Protein AF-A0A8B3F6R6-F1 (afdb_monomer_lite)

Structure (mmCIF, N/CA/C/O backbone):
data_AF-A0A8B3F6R6-F1
#
_entry.id   AF-A0A8B3F6R6-F1
#
loop_
_atom_site.group_PDB
_atom_site.id
_atom_site.type_symbol
_atom_site.label_atom_id
_atom_site.label_alt_id
_atom_site.label_comp_id
_atom_site.label_asym_id
_atom_site.label_entity_id
_atom_site.label_seq_id
_atom_site.pdbx_PDB_ins_code
_atom_site.Cartn_x
_atom_site.Cartn_y
_atom_site.Cartn_z
_atom_site.occupancy
_atom_site.B_iso_or_equiv
_atom_site.auth_seq_id
_atom_site.auth_comp_id
_atom_site.auth_asym_id
_atom_site.auth_atom_id
_atom_site.pdbx_PDB_model_num
ATOM 1 N N . MET A 1 1 ? 13.751 -13.696 -13.422 1.00 36.56 1 MET A N 1
ATOM 2 C CA . MET A 1 1 ? 13.183 -12.419 -12.934 1.00 36.56 1 MET A CA 1
ATOM 3 C C . MET A 1 1 ? 12.396 -12.688 -11.658 1.00 36.56 1 MET A C 1
ATOM 5 O O . MET A 1 1 ? 11.459 -13.474 -11.697 1.00 36.56 1 MET A O 1
ATOM 9 N N . ARG A 1 2 ? 12.803 -12.119 -10.515 1.00 38.16 2 ARG A N 1
ATOM 10 C CA . ARG A 1 2 ? 12.012 -12.160 -9.271 1.00 38.16 2 ARG A CA 1
ATOM 11 C C . ARG A 1 2 ? 10.817 -11.220 -9.464 1.00 38.16 2 ARG A C 1
ATOM 13 O O . ARG A 1 2 ? 11.033 -10.063 -9.808 1.00 38.16 2 ARG A O 1
ATOM 20 N N . ASN A 1 3 ? 9.590 -11.709 -9.286 1.00 40.56 3 ASN A N 1
ATOM 21 C CA . ASN A 1 3 ? 8.369 -10.905 -9.400 1.00 40.56 3 ASN A CA 1
ATOM 22 C C . ASN A 1 3 ? 8.407 -9.741 -8.396 1.00 40.56 3 ASN A C 1
ATOM 24 O O . ASN A 1 3 ? 8.124 -9.922 -7.215 1.00 40.56 3 ASN A O 1
ATOM 28 N N . LEU A 1 4 ? 8.751 -8.543 -8.878 1.00 48.16 4 LEU A N 1
ATOM 29 C CA . LEU A 1 4 ? 8.855 -7.303 -8.093 1.00 48.16 4 LEU A CA 1
ATOM 30 C C . LEU A 1 4 ? 7.516 -6.859 -7.472 1.00 48.16 4 LEU A C 1
ATOM 32 O O . LEU A 1 4 ? 7.509 -6.007 -6.587 1.00 48.16 4 LEU A O 1
ATOM 36 N N . PHE A 1 5 ? 6.403 -7.452 -7.908 1.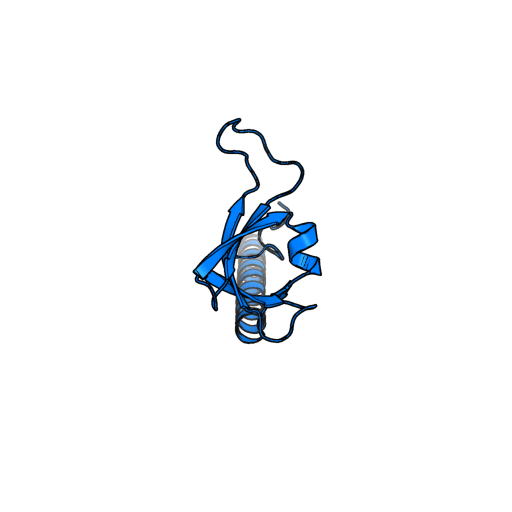00 49.06 5 PHE A N 1
ATOM 37 C CA . PHE A 1 5 ? 5.041 -7.080 -7.520 1.00 49.06 5 PHE A CA 1
ATOM 38 C C . PHE A 1 5 ? 4.477 -7.884 -6.343 1.00 49.06 5 PHE A C 1
ATOM 40 O O . PHE A 1 5 ? 3.555 -7.425 -5.674 1.00 49.06 5 PHE A O 1
ATOM 47 N N . LEU A 1 6 ? 5.031 -9.063 -6.044 1.00 53.00 6 LEU A N 1
ATOM 48 C CA . LEU A 1 6 ? 4.509 -9.915 -4.975 1.00 53.00 6 LEU A CA 1
ATOM 49 C C . LEU A 1 6 ? 4.916 -9.347 -3.608 1.00 53.00 6 LEU A C 1
ATOM 51 O O . LEU A 1 6 ? 6.051 -9.493 -3.159 1.00 53.00 6 LEU A O 1
ATOM 55 N N . GLY A 1 7 ? 3.972 -8.661 -2.959 1.00 66.94 7 GLY A N 1
ATOM 56 C CA . GLY A 1 7 ? 4.102 -8.179 -1.582 1.00 66.94 7 GLY A CA 1
ATOM 57 C C . GLY A 1 7 ? 4.420 -6.690 -1.418 1.00 66.94 7 GLY A C 1
ATOM 58 O O . GLY A 1 7 ? 4.559 -6.236 -0.282 1.00 66.94 7 GLY A O 1
ATOM 59 N N . ARG A 1 8 ? 4.538 -5.902 -2.493 1.00 82.56 8 ARG A N 1
ATOM 60 C CA . ARG A 1 8 ? 4.624 -4.431 -2.383 1.00 82.56 8 ARG A CA 1
ATOM 61 C C . ARG A 1 8 ? 3.221 -3.827 -2.302 1.00 82.56 8 ARG A C 1
ATOM 63 O O . ARG A 1 8 ? 2.353 -4.352 -2.994 1.00 82.56 8 ARG A O 1
ATOM 70 N N . PRO A 1 9 ? 2.981 -2.781 -1.495 1.00 89.88 9 PRO A N 1
ATOM 71 C CA . PRO A 1 9 ? 1.736 -2.023 -1.555 1.00 89.88 9 PRO A CA 1
ATOM 72 C C . PRO A 1 9 ? 1.487 -1.507 -2.975 1.00 89.88 9 PRO A C 1
ATOM 74 O O . PRO A 1 9 ? 2.425 -1.104 -3.667 1.00 89.88 9 PRO A O 1
ATOM 77 N N . LEU A 1 10 ? 0.239 -1.567 -3.418 1.00 89.75 10 LEU A N 1
ATOM 78 C CA . LEU A 1 10 ? -0.205 -1.119 -4.731 1.00 89.75 10 LEU A CA 1
ATOM 79 C C . LEU A 1 10 ? -1.057 0.135 -4.575 1.00 89.75 10 LEU A C 1
ATOM 81 O O . LEU A 1 10 ? -1.735 0.334 -3.571 1.00 89.75 10 LEU A O 1
ATOM 85 N N . ARG A 1 11 ? -1.035 0.987 -5.599 1.00 90.44 11 ARG A N 1
ATOM 86 C CA . ARG A 1 11 ? -1.865 2.189 -5.630 1.00 90.44 11 ARG A CA 1
ATOM 87 C C . ARG A 1 11 ? -3.351 1.828 -5.514 1.00 90.44 11 ARG A C 1
ATOM 89 O O . ARG A 1 11 ? -3.817 0.923 -6.203 1.00 90.44 11 ARG A O 1
ATOM 96 N N . GLY A 1 12 ? -4.078 2.575 -4.687 1.00 90.31 12 GLY A N 1
ATOM 97 C CA . GLY A 1 12 ? -5.504 2.393 -4.418 1.00 90.31 12 GLY A CA 1
ATOM 98 C C . GLY A 1 12 ? -5.818 1.279 -3.416 1.00 90.31 12 GLY A C 1
ATOM 99 O O . GLY A 1 12 ? -6.991 1.034 -3.128 1.00 90.31 12 GLY A O 1
ATOM 100 N N . GLU A 1 13 ? -4.804 0.587 -2.887 1.00 93.50 13 GLU A N 1
ATOM 101 C CA . GLU A 1 13 ? -4.998 -0.333 -1.770 1.00 93.50 13 GLU A CA 1
ATOM 102 C C . GLU A 1 13 ? -5.186 0.420 -0.464 1.00 93.50 13 GLU A C 1
ATOM 104 O O . GLU A 1 13 ? -4.515 1.423 -0.205 1.00 93.50 13 GLU A O 1
ATOM 109 N N . ARG A 1 14 ? -6.073 -0.112 0.378 1.00 94.81 14 ARG A N 1
ATOM 110 C CA . ARG A 1 14 ? -6.343 0.436 1.701 1.00 94.81 14 ARG A CA 1
ATOM 111 C C . ARG A 1 14 ? -5.729 -0.422 2.785 1.00 94.81 14 ARG A C 1
ATOM 113 O O . ARG A 1 14 ? -5.858 -1.648 2.780 1.00 94.81 14 ARG A O 1
ATOM 120 N N . TYR A 1 15 ? -5.086 0.244 3.727 1.00 94.75 15 TYR A N 1
ATOM 121 C CA . TYR A 1 15 ? -4.453 -0.396 4.863 1.00 94.75 15 TYR A CA 1
ATOM 122 C C . TYR A 1 15 ? -4.952 0.213 6.166 1.00 94.75 15 TYR A C 1
ATOM 124 O O . TYR A 1 15 ? -5.222 1.409 6.234 1.00 94.75 15 TYR A O 1
ATOM 132 N N . GLN A 1 16 ? -5.032 -0.608 7.204 1.00 94.69 16 GLN A N 1
ATOM 133 C CA . GLN A 1 16 ? -5.397 -0.200 8.551 1.00 94.69 16 GLN A CA 1
ATOM 134 C C . GLN A 1 16 ? -4.178 -0.245 9.469 1.00 94.69 16 GLN A C 1
ATOM 136 O O . GLN A 1 16 ? -3.359 -1.161 9.372 1.00 94.69 16 GLN A O 1
ATOM 141 N N . SER A 1 17 ? -4.049 0.753 10.342 1.00 93.25 17 SER A N 1
ATOM 142 C CA . SER A 1 17 ? -2.998 0.788 11.357 1.00 93.25 17 SER A CA 1
ATOM 143 C C . SER A 1 17 ? -3.129 -0.393 12.320 1.00 93.25 17 SER A C 1
ATOM 145 O O . SER A 1 17 ? -4.225 -0.738 12.763 1.00 93.25 17 SER A O 1
ATOM 147 N N . VAL A 1 18 ? -1.996 -1.013 12.644 1.00 90.69 18 VAL A N 1
ATOM 148 C CA . VAL A 1 18 ? -1.905 -2.123 13.603 1.00 90.69 18 VAL A CA 1
ATOM 149 C C . VAL A 1 18 ? -1.910 -1.603 15.043 1.00 90.69 18 VAL A C 1
ATOM 151 O O . VAL A 1 18 ? -2.411 -2.276 15.940 1.00 90.69 18 VAL A O 1
ATOM 154 N N . SER A 1 19 ? -1.353 -0.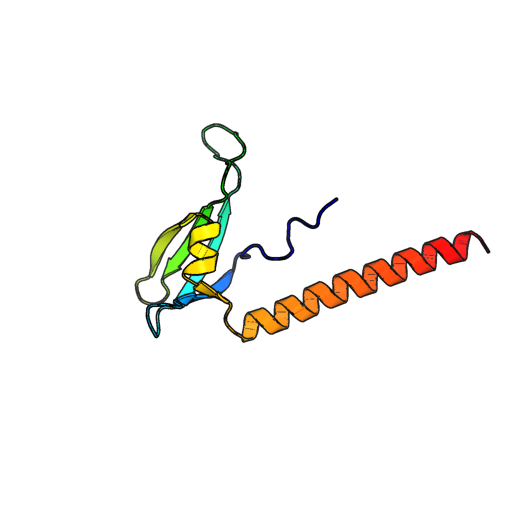410 15.278 1.00 84.81 19 SER A N 1
ATOM 155 C CA . SER A 1 19 ? -1.216 0.179 16.616 1.00 84.81 19 SER A CA 1
ATOM 156 C C . SER A 1 19 ? -2.392 1.067 17.013 1.00 84.81 19 SER A C 1
ATOM 158 O O . SER A 1 19 ? -2.714 1.162 18.194 1.00 84.81 19 SER A O 1
ATOM 160 N N . GLU A 1 20 ? -3.035 1.721 16.045 1.00 79.19 20 GLU A N 1
ATOM 161 C CA . GLU A 1 20 ? -4.126 2.663 16.287 1.00 79.19 20 GLU A CA 1
ATOM 162 C C . GLU A 1 20 ? -5.410 2.162 15.635 1.00 79.19 20 GLU A C 1
ATOM 164 O O . GLU A 1 20 ? -5.552 2.107 14.412 1.00 79.19 20 GLU A O 1
ATOM 169 N N . THR A 1 21 ? -6.380 1.795 16.467 1.00 72.44 21 THR A N 1
ATOM 170 C CA . THR A 1 21 ? -7.667 1.294 15.988 1.00 72.44 21 THR A CA 1
ATOM 171 C C . THR A 1 21 ? -8.408 2.379 15.204 1.00 72.44 21 THR A C 1
ATOM 173 O O . THR A 1 21 ? -8.567 3.508 15.661 1.00 72.44 21 THR A O 1
ATOM 176 N N . GLY A 1 22 ? -8.877 2.028 14.004 1.00 71.38 22 GLY A N 1
ATOM 177 C CA . GLY A 1 22 ? -9.716 2.897 13.171 1.00 71.38 22 GLY A CA 1
ATOM 178 C C . GLY A 1 22 ? -8.973 3.825 12.204 1.00 71.38 22 GLY A C 1
ATOM 179 O O . GLY A 1 22 ? -9.630 4.517 11.428 1.00 71.38 22 GLY A O 1
ATOM 180 N N . TRP A 1 23 ? -7.637 3.825 12.185 1.00 88.31 23 TRP A N 1
ATOM 181 C CA . TRP A 1 23 ? -6.873 4.625 11.225 1.00 88.31 23 TRP A CA 1
ATOM 182 C C . TRP A 1 23 ? -6.666 3.855 9.927 1.00 88.31 23 TRP A C 1
ATOM 184 O O . TRP A 1 23 ? -5.942 2.859 9.896 1.00 88.31 23 TRP A O 1
ATOM 194 N N . THR A 1 24 ? -7.298 4.339 8.860 1.00 94.38 24 THR A N 1
ATOM 195 C CA . THR A 1 24 ? -7.197 3.767 7.514 1.00 94.38 24 THR A CA 1
ATOM 196 C C . THR A 1 24 ? -6.475 4.738 6.596 1.00 94.38 24 THR A C 1
ATOM 198 O O . THR A 1 24 ? -6.661 5.958 6.676 1.00 94.38 24 THR A O 1
ATOM 201 N N . ILE A 1 25 ? -5.646 4.184 5.723 1.00 95.69 25 ILE A N 1
ATOM 202 C CA . ILE A 1 25 ? -4.898 4.917 4.716 1.00 95.69 25 ILE A CA 1
ATOM 203 C C . ILE A 1 25 ? -5.150 4.329 3.331 1.00 95.69 25 ILE A C 1
ATOM 205 O O . ILE A 1 25 ? -5.363 3.124 3.193 1.00 95.69 25 ILE A O 1
ATOM 209 N N . GLU A 1 26 ? -5.047 5.163 2.304 1.00 96.56 26 GLU A N 1
ATOM 210 C CA . GLU A 1 26 ? -5.011 4.747 0.904 1.00 96.56 26 GLU A CA 1
ATOM 211 C C . GLU A 1 26 ? -3.600 4.934 0.345 1.00 96.56 26 GLU A C 1
ATOM 213 O O . GLU A 1 26 ? -3.013 6.013 0.442 1.00 96.56 26 GLU A O 1
ATOM 218 N N . VAL A 1 27 ? -3.043 3.894 -0.271 1.00 96.19 27 VAL A N 1
ATOM 219 C CA . VAL A 1 27 ? -1.730 3.969 -0.916 1.00 96.19 27 VAL A CA 1
ATOM 220 C C . VAL A 1 27 ? -1.838 4.753 -2.220 1.00 96.19 27 VAL A C 1
ATOM 222 O O . VAL A 1 27 ? -2.552 4.370 -3.145 1.00 96.19 27 VAL A O 1
ATOM 225 N N . ILE A 1 28 ? -1.051 5.817 -2.339 1.00 95.56 28 ILE A N 1
ATOM 226 C CA . ILE A 1 28 ? -0.987 6.656 -3.539 1.00 95.56 28 ILE A CA 1
ATOM 227 C C . ILE A 1 28 ? 0.111 6.162 -4.479 1.00 95.56 28 ILE A C 1
ATOM 229 O O . ILE A 1 28 ? -0.099 6.048 -5.688 1.00 95.56 28 ILE A O 1
ATOM 233 N N . SER A 1 29 ? 1.295 5.859 -3.943 1.00 93.19 29 SER A N 1
ATOM 234 C CA . SER A 1 29 ? 2.406 5.328 -4.736 1.00 93.19 29 SER A CA 1
ATOM 235 C C . SER A 1 29 ? 3.472 4.673 -3.864 1.00 93.19 29 SER A C 1
ATOM 237 O O . SER A 1 29 ? 3.578 4.963 -2.676 1.00 93.19 29 SER A O 1
ATOM 239 N N . VAL A 1 30 ? 4.296 3.823 -4.474 1.00 92.19 30 VAL A N 1
ATOM 240 C CA . VAL A 1 30 ? 5.533 3.322 -3.868 1.00 92.19 30 VAL A CA 1
ATOM 241 C C . VAL A 1 30 ? 6.684 3.711 -4.781 1.00 92.19 30 VAL A C 1
ATOM 243 O O . VAL A 1 30 ? 6.694 3.328 -5.953 1.00 92.19 30 VAL A O 1
ATOM 246 N N . ARG A 1 31 ? 7.649 4.470 -4.266 1.00 90.75 31 ARG A N 1
ATOM 247 C CA . ARG A 1 31 ? 8.809 4.937 -5.033 1.00 90.75 31 ARG A CA 1
ATOM 248 C C . ARG A 1 31 ? 10.032 4.121 -4.658 1.00 90.75 31 ARG A C 1
ATOM 250 O O . ARG A 1 31 ? 10.273 3.841 -3.495 1.00 90.75 31 ARG A O 1
ATOM 257 N N . SER A 1 32 ? 10.791 3.691 -5.658 1.00 88.88 32 SER A N 1
ATOM 258 C CA . SER A 1 32 ? 12.082 3.002 -5.469 1.00 88.88 32 SER A CA 1
ATOM 259 C C . SER A 1 32 ? 13.238 3.754 -6.129 1.00 88.88 32 SER A C 1
ATOM 261 O O . SER A 1 32 ? 14.359 3.258 -6.151 1.00 88.88 32 SER A O 1
ATOM 263 N N . ILE A 1 33 ? 12.953 4.916 -6.714 1.00 88.50 33 ILE A N 1
ATOM 264 C CA . ILE A 1 33 ? 13.905 5.769 -7.417 1.00 88.50 33 ILE A CA 1
ATOM 265 C C . ILE A 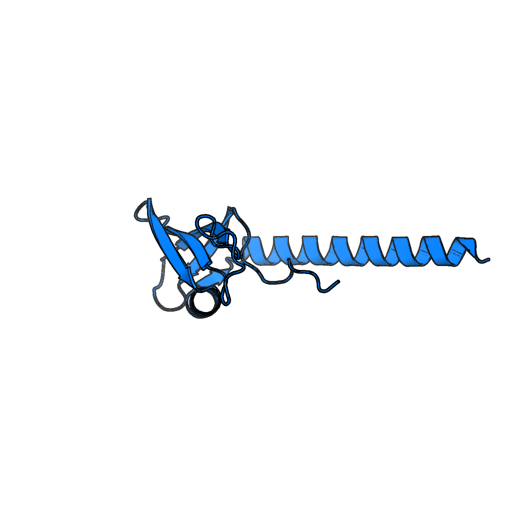1 33 ? 13.665 7.184 -6.907 1.00 88.50 33 ILE A C 1
ATOM 267 O O . ILE A 1 33 ? 12.518 7.635 -6.863 1.00 88.50 33 ILE A O 1
ATOM 271 N N . ASN A 1 34 ? 14.741 7.866 -6.535 1.00 84.69 34 ASN A N 1
ATOM 272 C CA . ASN A 1 34 ? 14.698 9.287 -6.246 1.00 84.69 34 ASN A CA 1
ATOM 273 C C . ASN A 1 34 ? 14.627 10.037 -7.587 1.00 84.69 34 ASN A C 1
ATOM 275 O O . ASN A 1 34 ? 15.528 9.915 -8.413 1.00 84.69 34 ASN A O 1
ATOM 279 N N . TYR A 1 35 ? 13.547 10.785 -7.824 1.00 81.25 35 TYR A N 1
ATOM 280 C CA . TYR A 1 35 ? 13.331 11.481 -9.099 1.00 81.25 35 TYR A CA 1
ATOM 281 C C . TYR A 1 35 ? 14.255 12.684 -9.315 1.00 81.25 35 TYR A C 1
ATOM 283 O O . TYR A 1 35 ? 14.456 13.078 -10.459 1.00 81.25 35 TYR A O 1
ATOM 291 N N . GLU A 1 36 ? 14.824 13.249 -8.252 1.00 85.81 36 GLU A N 1
ATOM 292 C CA . GLU A 1 36 ? 15.751 14.380 -8.342 1.00 85.81 36 GLU A CA 1
ATOM 293 C C . GLU A 1 36 ? 17.148 13.916 -8.761 1.00 85.81 36 GLU A C 1
ATOM 295 O O . GLU A 1 36 ? 17.788 14.541 -9.602 1.00 85.81 36 GLU A O 1
ATOM 300 N N . SER A 1 37 ? 17.616 12.794 -8.204 1.00 87.06 37 SER A N 1
ATOM 301 C CA . SER A 1 37 ? 18.954 12.256 -8.482 1.00 87.06 37 SER A CA 1
ATOM 302 C C . SER A 1 37 ? 18.975 11.137 -9.526 1.00 87.06 37 SER A C 1
ATOM 304 O O . SER A 1 37 ? 20.046 10.745 -9.987 1.00 87.06 37 SER A O 1
ATOM 306 N N . GLY A 1 38 ? 17.815 10.573 -9.874 1.00 88.62 38 GLY A N 1
ATOM 307 C CA . GLY A 1 38 ? 17.686 9.389 -10.729 1.00 88.62 38 GLY A CA 1
ATOM 308 C C . GLY A 1 38 ? 18.231 8.100 -10.102 1.00 88.62 38 GLY A C 1
ATOM 309 O O . GLY A 1 38 ? 18.270 7.062 -10.764 1.00 88.62 38 GLY A O 1
ATOM 310 N N . GLN A 1 39 ? 18.669 8.140 -8.841 1.00 88.19 39 GLN A N 1
ATOM 311 C CA . GLN A 1 39 ? 19.293 7.000 -8.180 1.00 88.19 39 GLN A CA 1
ATOM 312 C C . GLN A 1 39 ? 18.251 6.042 -7.604 1.00 88.19 39 GLN A C 1
ATOM 314 O O . GLN A 1 39 ? 17.217 6.451 -7.069 1.00 88.19 39 GLN A O 1
ATOM 319 N N . VAL A 1 40 ? 18.553 4.745 -7.682 1.00 86.94 40 VAL A N 1
ATOM 320 C CA . VAL A 1 40 ? 17.770 3.706 -7.008 1.00 86.94 40 VAL A CA 1
ATOM 321 C C . VAL A 1 40 ? 17.927 3.881 -5.504 1.00 86.94 40 VAL A C 1
ATOM 323 O O . VAL A 1 40 ? 19.042 3.926 -4.987 1.00 86.94 40 VAL A O 1
ATOM 326 N N . MET A 1 41 ? 16.802 3.975 -4.806 1.00 85.94 41 MET A N 1
ATOM 327 C CA . MET A 1 41 ? 16.791 4.132 -3.361 1.00 85.94 41 MET A CA 1
ATOM 328 C C . MET A 1 41 ? 17.141 2.798 -2.693 1.00 85.94 41 MET A C 1
ATOM 330 O O . MET A 1 41 ? 16.634 1.756 -3.126 1.00 85.94 41 MET A O 1
ATOM 334 N N . PRO A 1 42 ? 17.971 2.805 -1.634 1.00 86.62 42 PRO A N 1
ATOM 335 C CA . PRO A 1 42 ? 18.282 1.589 -0.885 1.00 86.62 42 PRO A CA 1
ATOM 336 C C . PRO A 1 42 ? 17.024 0.993 -0.242 1.00 86.62 42 PRO A C 1
ATOM 338 O O . PRO A 1 42 ? 16.861 -0.226 -0.210 1.00 86.62 42 PRO A O 1
ATOM 341 N N . GLU A 1 43 ? 16.104 1.852 0.199 1.00 89.50 43 GLU A N 1
ATOM 342 C CA . GLU A 1 43 ? 14.797 1.467 0.708 1.00 89.50 43 GLU A CA 1
ATOM 343 C C . GLU A 1 43 ? 13.685 2.210 -0.050 1.00 89.50 43 GLU A C 1
ATOM 345 O O . GLU A 1 43 ? 13.745 3.433 -0.167 1.00 89.50 43 GLU A O 1
ATOM 350 N N . PRO A 1 44 ? 12.675 1.501 -0.593 1.00 91.38 44 PRO A N 1
ATOM 351 C CA . PRO A 1 44 ? 11.515 2.146 -1.193 1.00 91.38 44 PRO A CA 1
ATOM 352 C C . PRO A 1 44 ? 10.684 2.915 -0.165 1.00 91.38 44 PRO A C 1
ATOM 354 O O . PRO A 1 44 ? 10.508 2.447 0.956 1.00 91.38 44 PRO A O 1
ATOM 357 N N . GLU A 1 45 ? 10.071 4.011 -0.588 1.00 93.00 45 GLU A N 1
ATOM 358 C CA . GLU A 1 45 ? 9.140 4.800 0.222 1.00 93.00 45 GLU A CA 1
ATOM 359 C C . GLU A 1 45 ? 7.700 4.593 -0.238 1.00 93.00 45 GLU A C 1
ATOM 361 O O . GLU A 1 45 ? 7.414 4.497 -1.437 1.00 93.00 45 GLU A O 1
ATOM 366 N N . VAL A 1 46 ? 6.785 4.525 0.724 1.00 94.88 46 VAL A N 1
ATOM 367 C CA . VAL A 1 46 ? 5.345 4.420 0.505 1.00 94.88 46 VAL A CA 1
ATOM 368 C C . VAL A 1 46 ? 4.712 5.770 0.794 1.00 94.88 46 VAL A C 1
ATOM 370 O O . VAL A 1 46 ? 4.842 6.299 1.893 1.00 94.88 46 VAL A O 1
ATOM 373 N N . PHE A 1 47 ? 3.988 6.288 -0.190 1.00 95.19 47 PHE A N 1
ATOM 374 C CA . PHE A 1 47 ? 3.211 7.517 -0.102 1.00 95.19 47 PHE A CA 1
ATOM 375 C C . PHE A 1 47 ? 1.745 7.144 0.014 1.00 95.19 47 PHE A C 1
ATOM 377 O O . PHE A 1 47 ? 1.232 6.374 -0.807 1.00 95.19 47 PHE A O 1
ATOM 384 N N . PHE A 1 48 ? 1.065 7.695 1.006 1.00 96.31 48 PHE A N 1
ATOM 385 C CA . PHE A 1 48 ? -0.312 7.344 1.317 1.00 96.31 48 PHE A CA 1
ATOM 386 C C . PHE A 1 48 ? -1.102 8.552 1.830 1.00 96.31 48 PHE A C 1
ATOM 388 O O . PHE A 1 48 ? -0.544 9.597 2.166 1.00 96.31 48 PHE A O 1
ATOM 395 N N . LEU A 1 49 ? -2.421 8.405 1.854 1.00 96.88 49 LEU A N 1
ATOM 396 C CA . LEU A 1 49 ? -3.377 9.410 2.298 1.00 96.88 49 LEU A C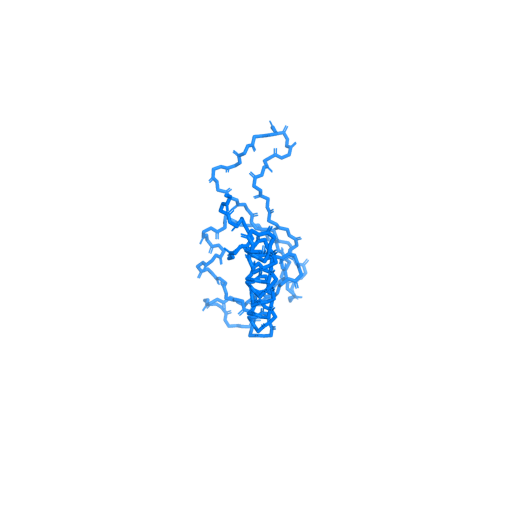A 1
ATOM 397 C C . LEU A 1 49 ? -4.146 8.868 3.500 1.00 96.88 49 LEU A C 1
ATOM 399 O O . LEU A 1 49 ? -4.738 7.797 3.407 1.00 96.88 49 LEU A O 1
ATOM 403 N N . TYR A 1 50 ? -4.170 9.600 4.611 1.00 94.56 50 TYR A N 1
ATOM 404 C CA . TYR A 1 50 ? -5.035 9.275 5.745 1.00 94.56 50 TYR A CA 1
ATOM 405 C C . TYR A 1 50 ? -6.491 9.574 5.394 1.00 94.56 50 TYR A C 1
ATOM 407 O O . TYR A 1 50 ? -6.832 10.728 5.141 1.00 94.56 50 TYR A O 1
ATOM 415 N N . GLU A 1 51 ? -7.371 8.572 5.429 1.00 92.88 51 GLU A N 1
ATOM 416 C CA . GLU A 1 51 ? -8.763 8.754 4.993 1.00 92.88 51 GLU A CA 1
ATOM 417 C C . GLU A 1 51 ? -9.526 9.753 5.871 1.00 92.88 51 GLU A C 1
ATOM 419 O O . GLU A 1 51 ? -10.287 10.576 5.363 1.00 92.88 51 GLU A O 1
ATOM 424 N N . SER A 1 52 ? -9.282 9.729 7.183 1.00 89.81 52 SER A N 1
ATOM 425 C CA . SER A 1 52 ? -9.974 10.583 8.155 1.00 89.81 52 SER A CA 1
ATOM 426 C C . SER A 1 52 ? -9.601 12.061 8.039 1.00 89.81 52 SER A C 1
ATOM 428 O O . SER A 1 52 ? -10.453 12.931 8.190 1.00 89.81 52 SER A O 1
ATOM 430 N N . SER A 1 53 ? -8.322 12.352 7.795 1.00 90.81 53 SER A N 1
ATOM 431 C CA . SER A 1 53 ? -7.788 13.717 7.824 1.00 90.81 53 SER A CA 1
ATOM 432 C C . SER A 1 53 ? -7.458 14.280 6.447 1.00 90.81 53 SER A C 1
ATOM 434 O O . SER A 1 53 ? -7.159 15.467 6.343 1.00 90.81 53 SER A O 1
ATOM 436 N N . GLN A 1 54 ? -7.477 13.442 5.405 1.00 92.44 54 GLN A N 1
ATOM 437 C CA . GLN A 1 54 ? -7.034 13.774 4.048 1.00 92.44 54 GLN A CA 1
ATOM 438 C C . GLN A 1 54 ? -5.602 14.339 4.009 1.00 92.44 54 GLN A C 1
ATOM 440 O O . GLN A 1 54 ? -5.221 15.062 3.089 1.00 92.44 54 GLN A O 1
ATOM 445 N N . LYS A 1 55 ? -4.790 14.019 5.024 1.00 94.31 55 LYS A N 1
ATOM 446 C CA . LYS A 1 55 ? -3.380 14.398 5.081 1.00 94.31 55 LYS A CA 1
ATOM 447 C C . LYS A 1 55 ? -2.531 13.346 4.391 1.00 94.31 55 LYS A C 1
ATOM 449 O O . LYS A 1 55 ? -2.781 12.148 4.521 1.00 94.31 55 LYS A O 1
ATOM 454 N N . TYR A 1 56 ? -1.503 13.811 3.697 1.00 95.56 56 TYR A N 1
ATOM 455 C CA . TYR A 1 56 ? -0.498 12.943 3.105 1.00 95.56 56 TYR A CA 1
ATOM 456 C C . TYR A 1 56 ? 0.492 12.471 4.166 1.00 95.56 56 TYR A C 1
ATOM 458 O O . TYR A 1 56 ? 0.845 13.220 5.079 1.00 95.56 56 TYR A O 1
ATOM 466 N N . GLY A 1 57 ? 0.929 11.228 4.024 1.00 94.00 57 GLY A N 1
ATOM 467 C CA . GLY A 1 57 ? 2.021 10.642 4.778 1.00 94.00 57 GLY A CA 1
ATOM 468 C C . GLY A 1 57 ? 2.993 9.935 3.844 1.00 94.00 57 GLY A C 1
ATOM 469 O O . GLY A 1 57 ? 2.624 9.461 2.764 1.00 94.00 57 GLY A O 1
ATOM 470 N N . GLU A 1 58 ? 4.240 9.867 4.280 1.00 95.00 58 GLU A N 1
ATOM 471 C CA . GLU A 1 58 ? 5.301 9.113 3.630 1.00 95.00 58 GLU A CA 1
ATOM 472 C C . GLU A 1 58 ? 6.058 8.323 4.690 1.00 95.00 58 GLU A C 1
ATOM 474 O O . GLU A 1 58 ? 6.225 8.794 5.817 1.00 95.00 58 GLU A O 1
ATOM 479 N N . MET A 1 59 ? 6.460 7.099 4.356 1.00 94.62 59 MET A N 1
ATOM 480 C CA . MET A 1 59 ? 7.351 6.324 5.216 1.00 94.62 59 MET A CA 1
ATOM 481 C C . MET A 1 59 ? 8.110 5.243 4.445 1.00 94.62 59 MET A C 1
ATOM 483 O O . MET A 1 59 ? 7.651 4.807 3.381 1.00 94.62 59 MET A O 1
ATOM 487 N N . PRO A 1 60 ? 9.231 4.746 4.991 1.00 94.12 60 PRO A N 1
ATOM 488 C CA . PRO A 1 60 ? 9.948 3.618 4.417 1.00 94.12 60 PRO A CA 1
ATOM 489 C C . PRO A 1 60 ? 9.074 2.360 4.332 1.00 94.12 60 PRO A C 1
ATOM 491 O O . PRO A 1 60 ? 8.237 2.083 5.193 1.00 94.12 60 PRO A O 1
ATOM 494 N N . LEU A 1 61 ? 9.280 1.548 3.294 1.00 92.62 61 LEU A N 1
ATOM 495 C CA . LEU A 1 61 ? 8.486 0.345 3.040 1.00 92.62 61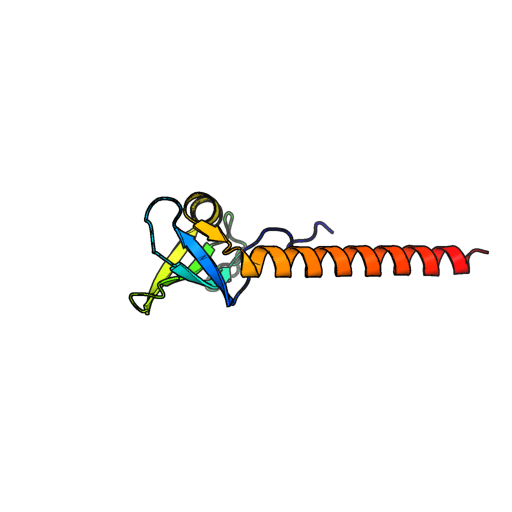 LEU A CA 1
ATOM 496 C C . LEU A 1 61 ? 8.575 -0.676 4.183 1.00 92.62 61 LEU A C 1
ATOM 498 O O . LEU A 1 61 ? 7.600 -1.392 4.433 1.00 92.62 61 LEU A O 1
ATOM 502 N N . SER A 1 62 ? 9.723 -0.789 4.859 1.00 92.00 62 SER A N 1
ATOM 503 C CA . SER A 1 62 ? 9.848 -1.700 5.999 1.00 92.00 62 SER A CA 1
ATOM 504 C C . SER A 1 62 ? 9.018 -1.239 7.195 1.00 92.00 62 SER A C 1
ATOM 506 O O . SER A 1 62 ? 8.374 -2.074 7.831 1.00 92.00 62 SER A O 1
ATOM 508 N N . GLU A 1 63 ? 8.979 0.066 7.461 1.00 93.38 63 GLU A N 1
ATOM 509 C CA . GLU A 1 63 ? 8.164 0.665 8.515 1.00 93.38 63 GLU A CA 1
ATOM 510 C C . GLU A 1 63 ? 6.677 0.531 8.192 1.00 93.38 63 GLU A C 1
ATOM 512 O O . GLU A 1 63 ? 5.912 0.022 9.008 1.00 93.38 63 GLU A O 1
ATOM 517 N N . PHE A 1 64 ? 6.289 0.828 6.951 1.00 94.19 64 PHE A N 1
ATOM 518 C CA . PHE A 1 64 ? 4.919 0.657 6.471 1.00 94.19 64 PHE A CA 1
ATOM 519 C C . PHE A 1 64 ? 4.372 -0.743 6.743 1.00 94.19 64 PHE A C 1
ATOM 521 O O . PHE A 1 64 ? 3.275 -0.905 7.269 1.00 94.19 64 PHE A O 1
ATOM 528 N N . ARG A 1 65 ? 5.161 -1.774 6.433 1.00 91.50 65 ARG A N 1
ATOM 529 C CA . ARG A 1 65 ? 4.770 -3.175 6.641 1.00 91.50 65 ARG A CA 1
ATOM 530 C C . ARG A 1 65 ? 4.618 -3.569 8.109 1.00 91.50 65 ARG A C 1
ATOM 532 O O . ARG A 1 65 ? 3.989 -4.586 8.380 1.00 91.50 65 ARG A O 1
ATOM 539 N N . ARG A 1 66 ? 5.239 -2.833 9.032 1.00 91.69 66 ARG A N 1
ATOM 540 C CA . ARG A 1 66 ? 5.116 -3.061 10.479 1.00 91.69 66 ARG A CA 1
ATOM 541 C C . ARG A 1 66 ? 3.922 -2.311 11.055 1.00 91.69 66 ARG A C 1
ATOM 543 O O . ARG A 1 66 ? 3.252 -2.839 11.934 1.00 91.69 66 ARG A O 1
ATOM 550 N N . SER A 1 67 ? 3.674 -1.106 10.553 1.00 92.56 67 SER A N 1
ATOM 551 C CA . SER A 1 67 ? 2.651 -0.203 11.076 1.00 92.56 67 SER A CA 1
ATOM 552 C C . SER A 1 67 ? 1.260 -0.477 10.511 1.00 92.56 67 SER A C 1
ATOM 554 O O . SER A 1 67 ? 0.273 -0.144 11.160 1.00 92.56 67 SER A O 1
ATOM 556 N N . TYR A 1 68 ? 1.166 -1.090 9.328 1.00 93.50 68 TYR A N 1
ATOM 557 C CA . TYR A 1 68 ? -0.085 -1.218 8.588 1.00 93.50 68 TYR A CA 1
ATOM 558 C C . TYR A 1 68 ? -0.354 -2.633 8.078 1.00 93.50 68 TYR A C 1
ATOM 560 O O . TYR A 1 68 ? 0.532 -3.328 7.577 1.00 93.50 68 TYR A O 1
ATOM 568 N N . GLN A 1 69 ? -1.626 -3.023 8.121 1.00 92.75 69 GLN A N 1
ATOM 569 C CA . GLN A 1 69 ? -2.133 -4.279 7.587 1.00 92.75 69 GLN A CA 1
ATOM 570 C C . GLN A 1 69 ? -3.139 -4.026 6.459 1.00 92.75 69 GLN A C 1
ATOM 572 O O . GLN A 1 69 ? -3.984 -3.140 6.545 1.00 92.75 69 GLN A O 1
ATOM 577 N N . LEU A 1 70 ? -3.031 -4.804 5.381 1.00 92.94 70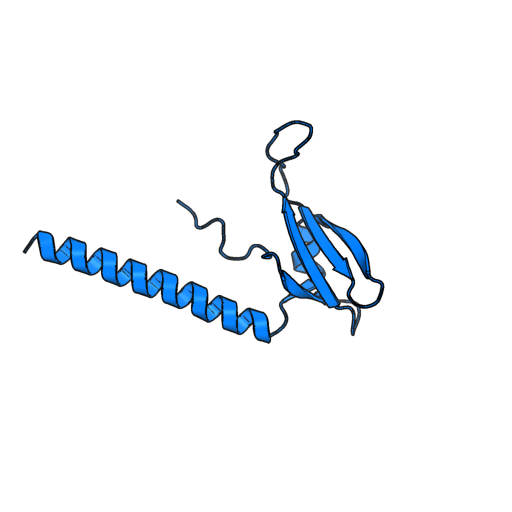 LEU A N 1
ATOM 578 C CA . LEU A 1 70 ? -3.931 -4.714 4.229 1.00 92.94 70 LEU A CA 1
ATOM 579 C C . LEU A 1 70 ? -5.361 -5.082 4.647 1.00 92.94 70 LEU A C 1
ATOM 581 O O . LEU A 1 70 ? -5.552 -6.102 5.315 1.00 92.94 70 LEU A O 1
ATOM 585 N N . LEU A 1 71 ? -6.352 -4.290 4.229 1.00 90.31 71 LEU A N 1
ATOM 586 C CA . LEU A 1 71 ? -7.753 -4.601 4.516 1.00 90.31 71 LEU A CA 1
ATOM 587 C C . LEU A 1 71 ? -8.190 -5.926 3.851 1.00 90.31 71 LEU A C 1
ATOM 589 O O . LEU A 1 71 ? -7.747 -6.219 2.734 1.00 90.31 71 LEU A O 1
ATOM 593 N N . PRO A 1 72 ? -9.080 -6.720 4.486 1.00 86.94 72 PRO A N 1
ATOM 594 C CA . PRO A 1 72 ? -9.450 -8.061 4.013 1.00 86.94 72 PRO A CA 1
ATOM 595 C C . PRO A 1 72 ? -9.944 -8.120 2.561 1.00 86.94 72 PRO A C 1
ATOM 597 O O . PRO A 1 72 ? -9.577 -9.026 1.817 1.00 86.94 72 PRO A O 1
ATOM 600 N N . GLU A 1 73 ? -10.712 -7.124 2.123 1.00 86.25 73 GLU A N 1
ATOM 601 C CA . GLU A 1 73 ? -11.222 -7.015 0.748 1.00 86.25 73 GLU A CA 1
ATOM 602 C C . GLU A 1 73 ? -10.114 -6.950 -0.322 1.00 86.25 73 GLU A C 1
ATOM 604 O O . GLU A 1 73 ? -10.269 -7.471 -1.427 1.00 86.25 73 GLU A O 1
ATOM 609 N N . TYR A 1 74 ? -8.960 -6.369 0.012 1.00 83.94 74 TYR A N 1
ATOM 610 C CA . TYR A 1 74 ? -7.804 -6.311 -0.882 1.00 83.94 74 TYR A CA 1
ATOM 611 C C . TYR A 1 74 ? -6.921 -7.557 -0.769 1.00 83.94 74 TYR A C 1
ATOM 613 O O . TYR A 1 74 ? -6.210 -7.894 -1.718 1.00 83.94 74 TYR A O 1
ATOM 621 N N . VAL A 1 75 ? -6.971 -8.266 0.364 1.00 82.56 75 VAL A N 1
ATOM 622 C CA . VAL A 1 75 ? -6.284 -9.555 0.531 1.00 82.56 75 VAL A CA 1
ATOM 623 C C . VAL A 1 75 ? -6.859 -10.588 -0.437 1.00 82.56 75 VAL A C 1
ATOM 625 O O . VAL A 1 75 ? -6.088 -11.261 -1.122 1.00 82.56 75 VAL A O 1
ATOM 628 N N . GLU A 1 76 ? -8.185 -10.681 -0.543 1.00 79.38 76 GLU A N 1
ATOM 629 C CA . GLU A 1 76 ? -8.842 -11.609 -1.474 1.00 79.38 76 GLU A CA 1
ATOM 630 C C . GLU A 1 76 ? -8.528 -11.260 -2.934 1.00 79.38 76 GLU A C 1
ATOM 632 O O . GLU A 1 76 ? -8.042 -12.112 -3.678 1.00 79.38 76 GLU A O 1
ATOM 637 N N . ARG A 1 77 ? -8.631 -9.977 -3.311 1.00 78.00 77 ARG A N 1
ATOM 638 C CA . ARG A 1 77 ? -8.255 -9.511 -4.659 1.00 78.00 77 ARG A CA 1
ATOM 639 C C . ARG A 1 77 ? -6.807 -9.864 -5.018 1.00 78.00 77 ARG A C 1
ATOM 641 O O . ARG A 1 77 ? -6.513 -10.245 -6.151 1.00 78.00 77 ARG A O 1
ATOM 648 N N . ARG A 1 78 ? -5.876 -9.757 -4.062 1.00 77.75 78 ARG A N 1
ATOM 649 C CA . ARG A 1 78 ? -4.484 -10.171 -4.286 1.00 77.75 78 ARG A CA 1
ATOM 650 C C . ARG A 1 78 ? -4.365 -11.668 -4.530 1.00 77.75 78 ARG A C 1
ATOM 652 O O . ARG A 1 78 ? -3.605 -12.051 -5.413 1.00 77.75 78 ARG A O 1
ATOM 659 N N . LYS A 1 79 ? -5.072 -12.512 -3.773 1.00 75.44 79 LYS A N 1
ATOM 660 C CA . LYS A 1 79 ? -5.033 -13.970 -3.977 1.00 75.44 79 LYS A CA 1
ATOM 661 C C . LYS A 1 79 ? -5.496 -14.340 -5.383 1.00 75.44 79 LYS A C 1
ATOM 663 O O . LYS A 1 79 ? -4.801 -15.102 -6.048 1.00 75.44 79 LYS A O 1
ATOM 668 N N . GLU A 1 80 ? -6.583 -13.732 -5.854 1.00 75.31 80 GLU A N 1
ATOM 669 C CA . GLU A 1 80 ? -7.108 -13.932 -7.212 1.00 75.31 80 GLU A CA 1
ATOM 670 C C . GLU A 1 80 ? -6.079 -13.549 -8.285 1.00 75.31 80 GLU A C 1
ATOM 672 O O . GLU A 1 80 ? -5.785 -14.344 -9.176 1.00 75.31 80 GLU A O 1
ATOM 677 N N . MET A 1 81 ? -5.456 -12.369 -8.168 1.00 74.12 81 MET A N 1
ATOM 678 C CA . MET A 1 81 ? -4.416 -11.930 -9.111 1.00 74.12 81 MET A CA 1
ATOM 679 C C . MET A 1 81 ? -3.204 -12.868 -9.136 1.00 74.12 81 MET A C 1
ATOM 681 O O . MET A 1 81 ? -2.620 -13.118 -10.191 1.00 74.12 81 MET A O 1
ATOM 685 N N . VAL A 1 82 ? -2.788 -13.359 -7.966 1.00 73.00 82 VAL A N 1
ATOM 686 C CA . VAL A 1 82 ? -1.660 -14.289 -7.855 1.00 73.00 82 VAL A CA 1
ATOM 687 C C . VAL A 1 82 ? -2.007 -15.632 -8.486 1.00 73.00 82 VAL A C 1
ATOM 689 O O . VAL A 1 82 ? -1.180 -16.188 -9.209 1.00 73.00 82 VAL A O 1
ATOM 692 N N . GLN A 1 83 ? -3.214 -16.136 -8.245 1.00 69.81 83 GLN A N 1
ATOM 693 C CA . GLN A 1 83 ? -3.684 -17.387 -8.819 1.00 69.81 83 GLN A CA 1
ATOM 694 C C . GLN A 1 83 ? -3.773 -17.308 -10.350 1.00 69.81 83 GLN A C 1
ATOM 696 O O . GLN A 1 83 ? -3.173 -18.147 -11.018 1.00 69.81 83 GLN A O 1
ATOM 701 N N . ASP A 1 84 ? -4.388 -16.259 -10.907 1.00 67.94 84 ASP A N 1
ATOM 702 C CA . ASP A 1 84 ? -4.474 -16.033 -12.361 1.00 67.94 84 ASP A CA 1
ATOM 703 C C . ASP A 1 84 ? -3.079 -15.968 -13.012 1.00 67.94 84 ASP A C 1
ATOM 705 O O . ASP A 1 84 ? -2.838 -16.557 -14.067 1.00 67.94 84 ASP A O 1
ATOM 709 N N . TYR A 1 85 ? -2.103 -15.330 -12.354 1.00 69.81 85 TYR A N 1
ATOM 710 C CA . TYR A 1 85 ? -0.720 -15.314 -12.840 1.00 69.81 85 TYR A CA 1
ATOM 711 C C . TYR A 1 85 ? -0.107 -16.722 -12.930 1.00 69.81 85 TYR A C 1
ATOM 713 O O . TYR A 1 85 ? 0.524 -17.059 -13.937 1.00 69.81 85 TYR A O 1
ATOM 721 N N . TYR A 1 86 ? -0.265 -17.545 -11.889 1.00 69.12 86 TYR A N 1
ATOM 722 C CA . TYR A 1 86 ? 0.275 -18.906 -11.886 1.00 69.12 86 TYR A CA 1
ATOM 723 C C . TYR A 1 86 ? -0.456 -19.820 -12.870 1.00 69.12 86 TYR A C 1
ATOM 725 O O . TYR A 1 86 ? 0.201 -20.602 -13.556 1.00 69.12 86 TYR A O 1
ATOM 733 N N . GLU A 1 87 ? -1.776 -19.692 -12.998 1.00 69.56 87 GLU A N 1
ATOM 734 C CA . GLU A 1 87 ? -2.572 -20.459 -13.958 1.00 69.56 87 GLU A CA 1
ATOM 735 C C . GLU A 1 87 ? -2.156 -20.137 -15.398 1.00 69.56 87 GLU A C 1
ATOM 737 O O . GLU A 1 87 ? -1.828 -21.051 -16.159 1.00 69.56 87 GLU A O 1
ATOM 742 N N . ARG A 1 88 ? -2.031 -18.850 -15.753 1.00 62.97 88 ARG A N 1
ATOM 743 C CA . ARG A 1 88 ? -1.543 -18.430 -17.080 1.00 62.97 88 ARG A CA 1
ATOM 744 C C . ARG A 1 88 ? -0.134 -18.919 -17.373 1.00 62.97 88 ARG A C 1
ATOM 746 O O . ARG A 1 88 ? 0.132 -19.363 -18.487 1.00 62.97 88 ARG A O 1
ATOM 753 N N . ARG A 1 89 ? 0.766 -18.870 -16.388 1.00 61.66 89 ARG A N 1
ATOM 754 C CA . ARG A 1 89 ? 2.132 -19.379 -16.550 1.00 61.66 89 ARG A CA 1
ATOM 755 C C . ARG A 1 89 ? 2.152 -20.895 -16.742 1.00 61.66 89 ARG A C 1
ATOM 757 O O . ARG A 1 89 ? 2.844 -21.379 -17.624 1.00 61.66 89 ARG A O 1
ATOM 764 N N . SER A 1 90 ? 1.352 -21.627 -15.970 1.00 61.22 90 SER A N 1
ATOM 765 C CA . SER A 1 90 ? 1.252 -23.084 -16.096 1.00 61.22 90 SER A CA 1
ATOM 766 C C . SER A 1 90 ? 0.670 -23.522 -17.443 1.00 61.22 90 SER A C 1
ATOM 768 O O . SER A 1 90 ? 1.062 -24.562 -17.963 1.00 61.22 90 SER A O 1
ATOM 770 N N . ASN A 1 91 ? -0.232 -22.726 -18.026 1.00 59.41 91 ASN A N 1
ATOM 771 C CA . ASN A 1 91 ? -0.776 -22.981 -19.358 1.00 59.41 91 ASN A CA 1
ATOM 772 C C . ASN A 1 91 ? 0.241 -22.641 -20.457 1.00 59.41 91 ASN A C 1
ATOM 774 O O . ASN A 1 91 ? 0.396 -23.428 -21.382 1.00 59.41 91 ASN A O 1
ATOM 778 N N . ALA A 1 92 ? 1.006 -21.554 -20.311 1.00 59.91 92 ALA A N 1
ATOM 779 C CA . ALA A 1 92 ? 2.103 -21.239 -21.228 1.00 59.91 92 ALA A CA 1
ATOM 780 C C . ALA A 1 92 ? 3.185 -22.336 -21.241 1.00 59.91 92 ALA A C 1
ATOM 782 O O . ALA A 1 92 ? 3.647 -22.729 -22.309 1.00 59.91 92 ALA A O 1
ATOM 783 N N . ASP A 1 93 ? 3.536 -22.883 -20.072 1.00 57.19 93 ASP A N 1
ATOM 784 C CA . ASP A 1 93 ? 4.517 -23.971 -19.959 1.00 57.19 93 ASP A CA 1
ATOM 785 C C . ASP A 1 93 ? 3.989 -25.295 -20.567 1.00 57.19 93 ASP A C 1
ATOM 787 O O . ASP A 1 93 ? 4.766 -26.093 -21.094 1.00 57.19 93 ASP A O 1
ATOM 791 N N . LYS A 1 94 ? 2.667 -25.535 -20.540 1.00 58.06 94 LYS A N 1
ATOM 792 C CA . LYS A 1 94 ? 2.033 -26.702 -21.187 1.00 58.06 94 LYS A CA 1
ATOM 793 C C . LYS A 1 94 ? 1.969 -26.573 -22.709 1.00 58.06 94 LYS A C 1
ATOM 795 O O . LYS A 1 94 ? 2.214 -27.560 -23.400 1.00 58.06 94 LYS A O 1
ATOM 800 N N . ASP A 1 95 ? 1.674 -25.380 -23.219 1.00 57.59 95 ASP A N 1
ATOM 801 C CA . ASP A 1 95 ? 1.626 -25.115 -24.660 1.00 57.59 95 ASP A CA 1
ATOM 802 C C . ASP A 1 95 ? 3.016 -25.227 -25.308 1.00 57.59 95 ASP A C 1
ATOM 804 O O . ASP A 1 95 ? 3.137 -25.722 -26.430 1.00 57.59 95 ASP A O 1
ATOM 808 N N . ASP A 1 96 ? 4.080 -24.839 -24.597 1.00 55.19 96 ASP A N 1
ATOM 809 C CA . ASP A 1 96 ? 5.452 -25.018 -25.088 1.00 55.19 96 ASP A CA 1
ATOM 810 C C . ASP A 1 96 ? 5.880 -26.494 -25.078 1.00 55.19 96 ASP A C 1
ATOM 812 O O . ASP A 1 96 ? 6.547 -26.938 -26.008 1.00 55.19 96 ASP A O 1
ATOM 816 N N . TYR A 1 97 ? 5.444 -27.296 -24.097 1.00 51.81 97 TYR A N 1
ATOM 817 C CA . TYR A 1 97 ? 5.711 -28.742 -24.091 1.00 51.81 97 TYR A CA 1
ATOM 818 C C . TYR A 1 97 ? 5.014 -29.473 -25.253 1.00 51.81 97 TYR A C 1
ATOM 820 O O . TYR A 1 97 ? 5.588 -30.387 -25.842 1.00 51.81 97 TYR A O 1
ATOM 828 N N . ALA A 1 98 ? 3.811 -29.038 -25.639 1.00 56.72 98 ALA A N 1
ATOM 829 C CA . ALA A 1 98 ? 3.068 -29.603 -26.767 1.00 56.72 98 ALA A CA 1
ATOM 830 C C . ALA A 1 98 ? 3.695 -29.312 -28.146 1.00 56.72 98 ALA A C 1
ATOM 832 O O . ALA A 1 98 ? 3.339 -29.971 -29.115 1.00 56.72 98 ALA A O 1
ATOM 833 N N . ARG A 1 99 ? 4.632 -28.358 -28.261 1.00 52.94 99 ARG A N 1
ATOM 834 C CA . ARG A 1 99 ? 5.370 -28.089 -29.514 1.00 52.94 99 ARG A CA 1
ATOM 835 C C . ARG A 1 99 ? 6.523 -29.056 -29.783 1.00 52.94 99 ARG A C 1
ATOM 837 O O . ARG A 1 99 ? 7.058 -29.054 -30.890 1.00 52.94 99 ARG A O 1
ATOM 844 N N . TYR A 1 100 ? 6.928 -29.832 -28.780 1.00 53.03 100 TYR A N 1
ATOM 845 C CA . TYR A 1 100 ? 8.028 -30.797 -28.872 1.00 53.03 100 TYR A CA 1
ATOM 846 C C . TYR A 1 100 ? 7.547 -32.259 -28.914 1.00 53.03 100 TYR A C 1
ATOM 848 O O . TYR A 1 100 ? 8.373 -33.168 -28.809 1.00 53.03 100 TYR A O 1
ATOM 856 N N . LEU A 1 101 ? 6.238 -32.479 -29.072 1.00 46.41 101 LEU A N 1
ATOM 857 C CA . LEU A 1 101 ? 5.597 -33.777 -29.317 1.00 46.41 101 LEU A CA 1
ATOM 858 C C . LEU A 1 101 ? 4.972 -33.794 -30.715 1.00 46.41 101 LEU A C 1
ATOM 860 O O . LEU A 1 101 ? 5.040 -34.867 -31.353 1.00 46.41 101 LEU A O 1
#

Sequence (101 aa):
MRNLFLGRPLRGERYQSVSETGWTIEVISVRSINYESGQVMPEPEVFFLYESSQKYGEMPLSEFRRSYQLLPEYVERRKEMVQDYYERRSNADKDDYARYL

Secondary structure (DSSP, 8-state):
---TTTTS--TT-EEEESSSTT-EEEEEEEEEE-TTT-PEEEEEEEEEEETTT--EEEEEHHHHHHHEEE-HHHHHHHHHHHHHHHHHHHHHHHHHHGGG-

Organism: Pectobacterium parmentieri (NCBI:txid1905730)

Radius of gyration: 17.69 Å; chains: 1; bounding box: 30×48×46 Å

pLDDT: mean 80.75, std 15.98, range [36.56, 96.88]

Foldseek 3Di:
DPPPPPPFDDAQFKKDFPVDPPWIKGWHDKDQADPVVRDGHPFIKTWIATPVPRDIDIDTRVVCVVGIDTDPVVVVVSVVVVVVVVVVVVVVVVVVVVVVD